Protein AF-A0A1A8ZAM2-F1 (afdb_monomer)

Organism: NCBI:txid299146

Mean predicted aligned error: 8.36 Å

Nearest PDB structures (foldseek):
  6c04-assembly1_D  TM=6.363E-01  e=2.720E+00  Mycobacterium tuberculosis
  3u12-assembly1_A  TM=4.283E-01  e=3.652E+00  Homo sapiens
  8e84-assembly3_C  TM=3.853E-01  e=6.983E+00  Homo sapiens
  4qsk-assembly1_A  TM=2.680E-01  e=4.358E+00  Listeria monocytogenes

Radius of gyration: 14.64 Å; Cα contacts (8 Å, |Δi|>4): 166; chains: 1; bounding box: 35×34×35 Å

Secondary structure (DSSP, 8-state):
-PPPP--B--THHHHHHHHH-EEEEETTEEEEEEE-TTT--EEEEEEES-----SS-----SEEEEE----S--TTPPTT--TTSBEEEEE------

pLDDT: mean 79.11, std 17.87, range [31.77, 93.94]

Solvent-accessible surface area (backbone atoms only — not comparable to full-atom values): 5897 Å² total; per-residue (Å²): 124,79,46,59,37,44,83,44,70,54,88,61,41,36,57,55,24,62,75,59,42,43,83,42,86,50,102,68,24,39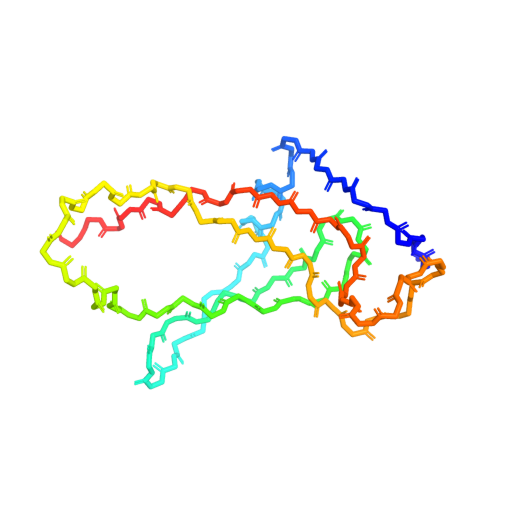,30,40,39,27,40,35,77,84,66,68,40,60,30,75,47,81,42,65,72,62,89,84,67,76,101,58,82,85,73,72,64,53,52,48,80,44,67,38,60,24,89,67,76,34,54,85,54,58,92,92,67,58,31,41,38,39,39,40,56,37,73,64,72,79,77,82,126

Foldseek 3Di:
DAAAADQDEDPCQQVQFVVAWDWDDDPFAIKIWGAGPPGRAIDIDDDGNDPPDDDDDPPVVLWDKDFAQGPDDHHPDDPPDGGRNYIDIHRPDPPDD

Structure (mmCIF, N/CA/C/O backbone):
data_AF-A0A1A8ZAM2-F1
#
_entry.id   AF-A0A1A8ZAM2-F1
#
loop_
_atom_site.group_PDB
_atom_site.id
_atom_site.type_symbol
_atom_site.label_atom_id
_atom_site.label_alt_id
_atom_site.label_comp_id
_atom_site.label_asym_id
_atom_site.label_entity_id
_atom_site.label_seq_id
_atom_site.pdbx_PDB_ins_code
_atom_site.Cartn_x
_atom_site.Cartn_y
_atom_site.Cartn_z
_atom_site.occupancy
_atom_site.B_iso_or_equiv
_atom_site.auth_seq_id
_atom_site.auth_comp_id
_atom_site.auth_asym_id
_atom_site.auth_atom_id
_atom_site.pdbx_PDB_model_num
ATOM 1 N N . MET A 1 1 ? 0.326 -12.511 -13.045 1.00 53.97 1 MET A N 1
ATOM 2 C CA . MET A 1 1 ? 1.380 -12.057 -13.985 1.00 53.97 1 MET A CA 1
ATOM 3 C C . MET A 1 1 ? 2.054 -10.854 -13.346 1.00 53.97 1 MET A C 1
ATOM 5 O O . MET A 1 1 ? 1.315 -10.034 -12.812 1.00 53.97 1 MET A O 1
ATOM 9 N N . PRO A 1 2 ? 3.392 -10.749 -13.323 1.00 73.94 2 PRO A N 1
ATOM 10 C CA . PRO A 1 2 ? 4.054 -9.597 -12.719 1.00 73.94 2 PRO A CA 1
ATOM 11 C C . PRO A 1 2 ? 3.749 -8.344 -13.547 1.00 73.94 2 PRO A C 1
ATOM 13 O O . PRO A 1 2 ? 3.967 -8.324 -14.757 1.00 73.94 2 PRO A O 1
ATOM 16 N N . VAL A 1 3 ? 3.188 -7.321 -12.907 1.00 88.50 3 VAL A N 1
ATOM 17 C CA . VAL A 1 3 ? 2.979 -6.005 -13.528 1.00 88.50 3 VAL A CA 1
ATOM 18 C C . VAL A 1 3 ? 4.277 -5.195 -13.451 1.00 88.50 3 VAL A C 1
ATOM 20 O O . VAL A 1 3 ? 5.001 -5.337 -12.463 1.00 88.50 3 VAL A O 1
ATOM 23 N N . PRO A 1 4 ? 4.597 -4.344 -14.440 1.00 91.50 4 PRO A N 1
ATOM 24 C CA . PRO A 1 4 ? 5.686 -3.388 -14.290 1.00 91.50 4 PRO A CA 1
ATOM 25 C C . PRO A 1 4 ? 5.322 -2.337 -13.236 1.00 91.50 4 PRO A C 1
ATOM 27 O O . PRO A 1 4 ? 4.135 -2.035 -13.012 1.00 91.50 4 PRO A O 1
ATOM 30 N N . PHE A 1 5 ? 6.354 -1.781 -12.605 1.00 90.81 5 PHE A N 1
ATOM 31 C CA . PHE A 1 5 ? 6.220 -0.618 -11.746 1.00 90.81 5 PHE A CA 1
ATOM 32 C C . PHE A 1 5 ? 5.620 0.531 -12.559 1.00 90.81 5 PHE A C 1
ATOM 34 O O . PHE A 1 5 ? 6.11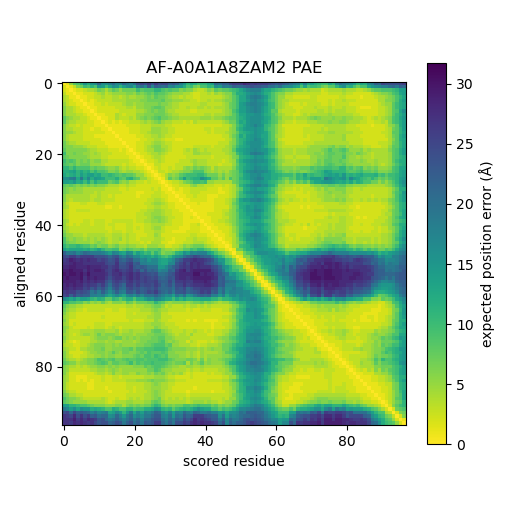1 0.873 -13.634 1.00 90.81 5 PHE A O 1
ATOM 41 N N . ALA A 1 6 ? 4.532 1.106 -12.061 1.00 92.62 6 ALA A N 1
ATOM 42 C CA . ALA A 1 6 ? 4.011 2.354 -12.589 1.00 92.62 6 ALA A CA 1
ATOM 43 C C . ALA A 1 6 ? 3.260 3.091 -11.489 1.00 92.62 6 ALA A C 1
ATOM 45 O O . ALA A 1 6 ? 2.344 2.530 -10.883 1.00 92.62 6 ALA A O 1
ATOM 46 N N . GLU A 1 7 ? 3.612 4.357 -11.294 1.00 92.31 7 GLU A N 1
ATOM 47 C CA . GLU A 1 7 ? 2.862 5.270 -10.442 1.00 92.31 7 GLU A CA 1
ATOM 48 C C . GLU A 1 7 ? 1.472 5.487 -11.043 1.00 92.31 7 GLU A C 1
ATOM 50 O O . GLU A 1 7 ? 1.306 6.120 -12.087 1.00 92.31 7 GLU A O 1
ATOM 55 N N . THR A 1 8 ? 0.457 4.881 -10.428 1.00 93.94 8 THR A N 1
ATOM 56 C CA . THR A 1 8 ? -0.906 4.916 -10.956 1.00 93.94 8 THR A CA 1
ATOM 57 C C . THR A 1 8 ? -1.951 4.839 -9.854 1.00 93.94 8 THR A C 1
ATOM 59 O O . THR A 1 8 ? -1.728 4.260 -8.790 1.00 93.94 8 THR A O 1
ATOM 62 N N . THR A 1 9 ? -3.133 5.360 -10.149 1.00 93.31 9 THR A N 1
ATOM 63 C CA . THR A 1 9 ? -4.306 5.272 -9.289 1.00 93.31 9 THR A CA 1
ATOM 64 C C . THR A 1 9 ? -5.549 5.037 -10.140 1.00 93.31 9 THR A C 1
ATOM 66 O O . THR A 1 9 ? -5.560 5.363 -11.327 1.00 93.31 9 THR A O 1
ATOM 69 N N . ASP A 1 10 ? -6.568 4.439 -9.538 1.00 92.50 10 ASP A N 1
ATOM 70 C CA . ASP A 1 10 ? -7.875 4.188 -10.138 1.00 92.50 10 ASP A CA 1
ATOM 71 C C . ASP A 1 10 ? -8.931 4.345 -9.043 1.00 92.50 10 ASP A C 1
ATOM 73 O O . ASP A 1 10 ? -8.721 3.894 -7.910 1.00 92.50 10 ASP A O 1
ATOM 77 N N . ASP A 1 11 ? -10.070 4.953 -9.373 1.00 88.12 11 ASP A N 1
ATOM 78 C CA . ASP A 1 11 ? -11.157 5.192 -8.417 1.00 88.12 11 ASP A CA 1
ATOM 79 C C . ASP A 1 11 ? -11.676 3.887 -7.780 1.00 88.12 11 ASP A C 1
ATOM 81 O O . ASP A 1 11 ? -12.091 3.874 -6.622 1.00 88.12 11 ASP A O 1
ATOM 85 N N . SER A 1 12 ? -11.565 2.755 -8.484 1.00 89.94 12 SER A N 1
ATOM 86 C CA . SER A 1 12 ? -12.010 1.446 -7.992 1.00 89.94 12 SER A CA 1
ATOM 87 C C . SER A 1 12 ? -11.028 0.795 -7.016 1.00 89.94 12 SER A C 1
ATOM 89 O O . SER A 1 12 ? -11.372 -0.212 -6.393 1.00 89.94 12 SER A O 1
ATOM 91 N N . TYR A 1 13 ? -9.784 1.280 -6.905 1.00 90.81 13 TYR A N 1
ATOM 92 C CA . TYR A 1 13 ? -8.772 0.636 -6.059 1.00 90.81 13 TYR A CA 1
ATOM 93 C C . TYR A 1 13 ? -9.157 0.661 -4.584 1.00 90.81 13 TYR A C 1
ATOM 95 O O . TYR A 1 13 ? -8.987 -0.350 -3.901 1.00 90.81 13 TYR A O 1
ATOM 103 N N . ALA A 1 14 ? -9.731 1.770 -4.116 1.00 88.31 14 ALA A N 1
ATOM 104 C CA . ALA A 1 14 ? -10.170 1.902 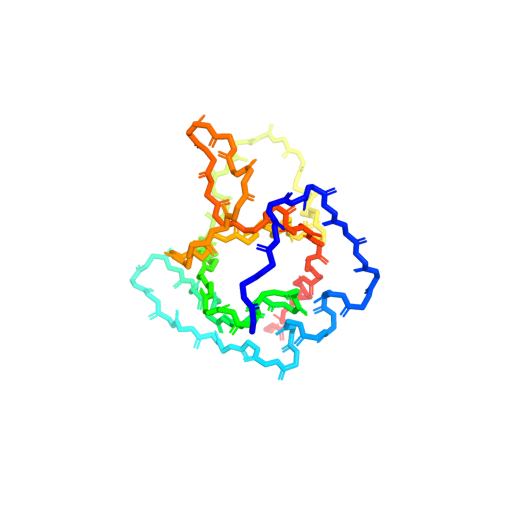-2.735 1.00 88.31 14 ALA A CA 1
ATOM 105 C C . ALA A 1 14 ? -11.263 0.878 -2.386 1.00 88.31 14 ALA A C 1
ATOM 107 O O . ALA A 1 14 ? -11.125 0.159 -1.399 1.00 88.31 14 ALA A O 1
ATOM 108 N N . GLU A 1 15 ? -12.302 0.752 -3.218 1.00 88.19 15 GLU A N 1
ATOM 109 C CA . GLU A 1 15 ? -13.385 -0.220 -3.004 1.00 88.19 15 GLU A CA 1
ATOM 110 C C . GLU A 1 15 ? -12.897 -1.668 -3.100 1.00 88.19 15 GLU A C 1
ATOM 112 O O . GLU A 1 15 ? -13.219 -2.487 -2.240 1.00 88.19 15 GLU A O 1
ATOM 117 N N . LYS A 1 16 ? -12.076 -1.994 -4.108 1.00 90.38 16 LYS A N 1
ATOM 118 C CA . LYS A 1 16 ? -11.534 -3.351 -4.287 1.00 90.38 16 LYS A CA 1
ATOM 119 C C . LYS A 1 16 ? -10.649 -3.778 -3.121 1.00 90.38 16 LYS A C 1
ATOM 121 O O . LYS A 1 16 ? -10.734 -4.929 -2.686 1.00 90.38 16 LYS A O 1
ATOM 126 N N . PHE A 1 17 ? -9.817 -2.862 -2.624 1.00 89.88 17 PHE A N 1
ATOM 127 C CA . PHE A 1 17 ? -9.000 -3.109 -1.445 1.00 89.88 17 PHE A CA 1
ATOM 128 C C . PHE A 1 17 ? -9.882 -3.278 -0.208 1.00 89.88 17 PHE A C 1
ATOM 130 O O . PHE A 1 17 ? -9.772 -4.292 0.473 1.00 89.88 17 PHE A O 1
ATOM 137 N N . ALA A 1 18 ? -10.796 -2.337 0.049 1.00 87.94 18 ALA A N 1
ATOM 138 C CA . ALA A 1 18 ? -11.678 -2.372 1.213 1.00 87.94 18 ALA A CA 1
ATOM 139 C C . ALA A 1 18 ? -12.526 -3.656 1.272 1.00 87.94 18 ALA A C 1
ATOM 141 O O . ALA A 1 18 ? -12.683 -4.233 2.344 1.00 87.94 18 ALA A O 1
ATOM 142 N N . ALA A 1 19 ? -13.002 -4.150 0.125 1.00 87.62 19 ALA A N 1
ATOM 143 C CA . ALA A 1 19 ? -13.791 -5.379 0.034 1.00 87.62 19 ALA A CA 1
ATOM 144 C C . ALA A 1 19 ? -13.021 -6.654 0.430 1.00 87.62 19 ALA A C 1
ATOM 146 O O . ALA A 1 19 ? -13.640 -7.630 0.847 1.00 87.62 19 ALA A O 1
ATOM 147 N N . ASN A 1 20 ? -11.690 -6.662 0.291 1.00 85.69 20 ASN A N 1
ATOM 148 C CA . ASN A 1 20 ? -10.843 -7.829 0.568 1.00 85.69 20 ASN A CA 1
ATOM 149 C C . ASN A 1 20 ? -9.909 -7.630 1.769 1.00 85.69 20 ASN A C 1
ATOM 151 O O . ASN A 1 20 ? -9.196 -8.561 2.153 1.00 85.69 20 ASN A O 1
ATOM 155 N N . CYS A 1 21 ? -9.887 -6.432 2.351 1.00 86.69 21 CYS A N 1
ATOM 156 C CA . CYS A 1 21 ? -9.032 -6.134 3.484 1.00 86.69 21 CYS A CA 1
ATOM 157 C C . CYS A 1 21 ? -9.582 -6.749 4.773 1.00 86.69 21 CYS A C 1
ATOM 159 O O . CYS A 1 21 ? -10.786 -6.919 4.969 1.00 86.69 21 CYS A O 1
ATOM 161 N N . LYS A 1 22 ? -8.662 -7.090 5.666 1.00 88.69 22 LYS A N 1
ATOM 162 C CA . LYS A 1 22 ? -8.926 -7.580 7.011 1.00 88.69 22 LYS A CA 1
ATOM 163 C C . LYS A 1 22 ? -8.196 -6.682 7.990 1.00 88.69 22 LYS A C 1
ATOM 165 O O . LYS A 1 22 ? -7.059 -6.283 7.748 1.00 88.69 22 LYS A O 1
ATOM 170 N N . THR A 1 23 ? -8.838 -6.397 9.108 1.00 85.81 23 THR A N 1
ATOM 171 C CA . THR A 1 23 ? -8.199 -5.750 10.247 1.00 85.81 23 THR A CA 1
ATOM 172 C C . THR A 1 23 ? -7.472 -6.802 11.078 1.00 85.81 23 THR A C 1
ATOM 174 O O . THR A 1 23 ? -7.967 -7.909 11.302 1.00 85.81 23 THR A O 1
ATOM 177 N N . ARG A 1 24 ? -6.266 -6.466 11.528 1.00 84.88 24 ARG A N 1
ATOM 178 C CA . ARG A 1 24 ? -5.508 -7.239 12.503 1.00 84.88 24 ARG A CA 1
ATOM 179 C C . ARG A 1 24 ? -5.088 -6.325 13.638 1.00 84.88 24 ARG A C 1
ATOM 181 O O . ARG A 1 24 ? -4.252 -5.444 13.456 1.00 84.88 24 ARG A O 1
ATOM 188 N N . ASP A 1 25 ? -5.640 -6.557 14.819 1.00 80.31 25 ASP A N 1
ATOM 189 C CA . ASP A 1 25 ? -5.246 -5.823 16.014 1.00 80.31 25 ASP A CA 1
ATOM 190 C C . ASP A 1 25 ? -3.788 -6.113 16.374 1.00 80.31 25 ASP A C 1
ATOM 192 O O . ASP A 1 25 ? -3.332 -7.258 16.456 1.00 80.31 25 ASP A O 1
ATOM 196 N N . THR A 1 26 ? -3.043 -5.046 16.619 1.00 78.19 26 THR A N 1
ATOM 197 C CA . THR A 1 26 ? -1.668 -5.088 17.102 1.00 78.19 26 THR A CA 1
ATOM 198 C C . THR A 1 26 ? -1.597 -4.382 18.452 1.00 78.19 26 THR A C 1
ATOM 200 O O . THR A 1 26 ? -2.462 -3.589 18.816 1.00 78.19 26 THR A O 1
ATOM 203 N N . ARG A 1 27 ? -0.517 -4.587 19.215 1.00 74.25 27 ARG A N 1
ATOM 204 C CA . ARG A 1 27 ? -0.336 -3.883 20.502 1.00 74.25 27 ARG A CA 1
ATOM 205 C C . ARG A 1 27 ? -0.262 -2.349 20.379 1.00 74.25 27 ARG A C 1
ATOM 207 O O . ARG A 1 27 ? -0.229 -1.678 21.405 1.00 74.25 27 ARG A O 1
ATOM 214 N N . ARG A 1 28 ? -0.133 -1.801 19.165 1.00 68.81 28 ARG A N 1
ATOM 215 C CA . ARG A 1 28 ? 0.097 -0.370 18.891 1.00 68.81 28 ARG A CA 1
ATOM 216 C C . ARG A 1 28 ? -0.956 0.262 17.965 1.00 68.81 28 ARG A C 1
ATOM 218 O O . ARG A 1 28 ? -0.776 1.408 17.557 1.00 68.81 28 ARG A O 1
ATOM 225 N N . GLY A 1 29 ? -2.027 -0.460 17.642 1.00 77.88 29 GLY A N 1
ATOM 226 C CA . GLY A 1 29 ? -3.064 -0.021 16.708 1.00 77.88 29 GLY A CA 1
ATOM 227 C C . GLY A 1 29 ? -3.587 -1.163 15.861 1.00 77.88 29 GLY A C 1
ATOM 228 O O . GLY A 1 29 ? -3.447 -2.327 16.232 1.00 77.88 29 GLY A O 1
ATOM 229 N N . VAL A 1 30 ? -4.145 -0.837 14.707 1.00 83.56 30 VAL A N 1
ATOM 230 C CA . VAL A 1 30 ? -4.764 -1.801 13.797 1.00 83.56 30 VAL A CA 1
ATOM 231 C C . VAL A 1 30 ? -3.919 -1.888 12.537 1.00 83.56 30 VAL A C 1
ATOM 233 O O . VAL A 1 30 ? -3.531 -0.879 11.969 1.00 83.56 30 VAL A O 1
ATOM 236 N N . GLU A 1 31 ? -3.611 -3.087 12.073 1.00 86.94 31 GLU A N 1
ATOM 237 C CA . GLU A 1 31 ? -2.991 -3.298 10.770 1.00 86.94 31 GLU A CA 1
ATOM 238 C C . GLU A 1 31 ? -4.067 -3.731 9.776 1.00 86.94 31 GLU A C 1
ATOM 240 O O . GLU A 1 31 ? -4.768 -4.717 10.004 1.00 86.94 31 GLU A O 1
ATOM 245 N N . LEU A 1 32 ? -4.221 -2.993 8.679 1.00 87.50 32 LEU A N 1
AT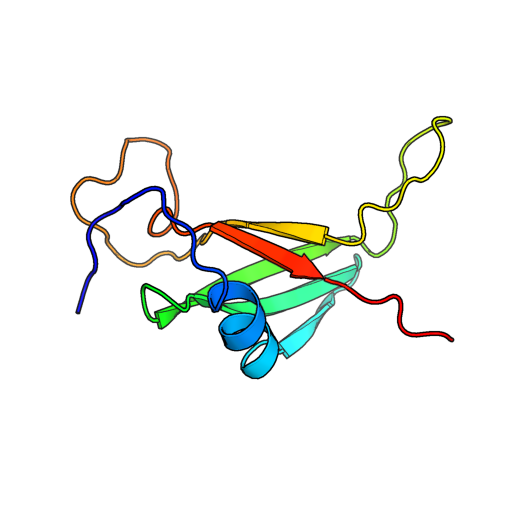OM 246 C CA . LEU A 1 32 ? -5.053 -3.418 7.561 1.00 87.50 32 LEU A CA 1
ATOM 247 C C . LEU A 1 32 ? -4.220 -4.291 6.633 1.00 87.50 32 LEU A C 1
ATOM 249 O O . LEU A 1 32 ? -3.254 -3.824 6.035 1.00 87.50 32 LEU A O 1
ATOM 253 N N . ILE A 1 33 ? -4.615 -5.548 6.495 1.00 91.25 33 ILE A N 1
ATOM 254 C CA . ILE A 1 33 ? -3.982 -6.510 5.596 1.00 91.25 33 ILE A CA 1
ATOM 255 C C . ILE A 1 33 ? -4.947 -6.754 4.445 1.00 91.25 33 ILE A C 1
ATOM 257 O O . ILE A 1 33 ? -6.086 -7.158 4.665 1.00 91.25 33 ILE A O 1
ATOM 261 N N . GLY A 1 34 ? -4.512 -6.513 3.216 1.00 91.25 34 GLY A N 1
ATOM 262 C CA . GLY A 1 34 ? -5.334 -6.739 2.031 1.00 91.25 34 GLY A CA 1
ATOM 263 C C . GLY A 1 34 ? -4.483 -7.033 0.808 1.00 91.25 34 GLY A C 1
ATOM 264 O O . GLY A 1 34 ? -3.264 -7.138 0.901 1.00 91.25 34 GLY A O 1
ATOM 265 N N . THR A 1 35 ? -5.119 -7.162 -0.350 1.00 93.44 35 THR A N 1
ATOM 266 C CA . THR A 1 35 ? -4.425 -7.389 -1.620 1.00 93.44 35 THR A CA 1
ATOM 267 C C . THR A 1 35 ? -4.416 -6.126 -2.465 1.00 93.44 35 THR A C 1
ATOM 269 O O . THR A 1 35 ? -5.408 -5.404 -2.563 1.00 93.44 35 THR A O 1
ATOM 272 N N . CYS A 1 36 ? -3.282 -5.839 -3.099 1.00 92.31 36 CYS A N 1
ATOM 273 C CA . CYS A 1 36 ? -3.190 -4.736 -4.037 1.00 92.31 36 CYS A CA 1
ATOM 274 C C . CYS A 1 36 ? -4.088 -5.020 -5.257 1.00 92.31 36 CYS A C 1
ATOM 276 O O . CYS A 1 36 ? -3.857 -6.005 -5.957 1.00 92.31 36 CYS A O 1
ATOM 278 N N . PRO A 1 37 ? -5.039 -4.137 -5.602 1.00 92.12 37 PRO A N 1
ATOM 279 C CA . PRO A 1 37 ? -5.968 -4.365 -6.713 1.00 92.12 37 PRO A CA 1
ATOM 280 C C . PRO A 1 37 ? -5.303 -4.363 -8.101 1.00 92.12 37 PRO A C 1
ATOM 282 O O . PRO A 1 37 ? -5.951 -4.716 -9.086 1.00 92.12 37 PRO A O 1
ATOM 285 N N . ARG A 1 38 ? -4.029 -3.951 -8.195 1.00 92.38 38 ARG A N 1
ATOM 286 C CA . ARG A 1 38 ? -3.242 -3.934 -9.438 1.00 92.38 38 ARG A CA 1
ATOM 287 C C . ARG A 1 38 ? -2.378 -5.183 -9.603 1.00 92.38 38 ARG A C 1
ATOM 289 O O . ARG A 1 38 ? -2.389 -5.783 -10.672 1.00 92.38 38 ARG A O 1
ATOM 296 N N . CYS A 1 39 ? -1.581 -5.529 -8.591 1.00 92.75 39 CYS A N 1
ATOM 297 C CA . CYS A 1 39 ? -0.621 -6.636 -8.678 1.00 92.75 39 CYS A CA 1
ATOM 298 C C . CYS A 1 39 ? -1.069 -7.919 -7.971 1.00 92.75 39 CYS A C 1
ATOM 300 O O . CYS A 1 39 ? -0.366 -8.919 -8.080 1.00 92.75 39 CYS A O 1
ATOM 302 N N . ASP A 1 40 ? -2.207 -7.891 -7.274 1.00 91.88 40 ASP A N 1
ATOM 303 C CA . ASP A 1 40 ? -2.802 -9.008 -6.527 1.00 91.88 40 ASP A CA 1
ATOM 304 C C . ASP A 1 40 ? -1.950 -9.534 -5.353 1.00 91.88 40 ASP A C 1
ATOM 306 O O . ASP A 1 40 ? -2.293 -10.518 -4.706 1.00 91.88 40 ASP A O 1
ATOM 310 N N . HIS A 1 41 ? -0.846 -8.861 -5.022 1.00 91.44 41 HIS A N 1
ATOM 311 C CA . HIS A 1 41 ? -0.017 -9.227 -3.877 1.00 91.44 41 HIS A CA 1
ATOM 312 C C . HIS A 1 41 ? -0.566 -8.674 -2.563 1.00 91.44 41 HIS A C 1
ATOM 314 O O . HIS A 1 41 ? -1.159 -7.593 -2.527 1.00 91.44 41 HIS A O 1
ATOM 320 N N . GLU A 1 42 ? -0.300 -9.397 -1.476 1.00 92.25 42 GLU A N 1
ATOM 321 C CA . GLU A 1 42 ? -0.590 -8.936 -0.121 1.00 92.25 42 GLU A CA 1
ATOM 322 C C . GLU A 1 42 ? 0.205 -7.665 0.207 1.00 92.25 42 GLU A C 1
ATOM 324 O O . GLU A 1 42 ? 1.388 -7.537 -0.127 1.00 92.25 42 GLU A O 1
ATOM 329 N N . ILE A 1 43 ? -0.477 -6.727 0.855 1.00 92.12 43 ILE A N 1
ATOM 330 C CA . ILE A 1 43 ? 0.069 -5.487 1.390 1.00 92.12 43 ILE A CA 1
ATOM 331 C C . ILE A 1 43 ? -0.461 -5.270 2.806 1.00 92.12 43 ILE A C 1
ATOM 333 O O . ILE A 1 43 ? -1.580 -5.673 3.140 1.00 92.12 43 ILE A O 1
ATOM 337 N N . GLY A 1 44 ? 0.348 -4.610 3.629 1.00 89.88 44 GLY A N 1
ATOM 338 C CA . GLY A 1 44 ? 0.013 -4.284 5.011 1.00 89.88 44 GLY A CA 1
ATOM 339 C C . GLY A 1 44 ? 0.080 -2.782 5.244 1.00 89.88 44 GLY A C 1
ATOM 340 O O . GLY A 1 44 ? 1.107 -2.161 4.982 1.00 89.88 44 GLY A O 1
ATOM 341 N N . LEU A 1 45 ? -1.000 -2.196 5.751 1.00 86.44 45 LEU A N 1
ATOM 342 C CA . LEU A 1 45 ? -1.060 -0.794 6.143 1.00 86.44 45 LEU A CA 1
ATOM 343 C C . LEU A 1 45 ? -1.209 -0.696 7.668 1.00 86.44 45 LEU A C 1
ATOM 345 O O . LEU A 1 45 ? -2.294 -0.956 8.194 1.00 86.44 45 LEU A O 1
ATOM 349 N N . PRO A 1 46 ? -0.153 -0.305 8.398 1.00 83.94 46 PRO A N 1
ATOM 350 C CA . PRO A 1 46 ? -0.262 -0.058 9.827 1.00 83.94 46 PRO A CA 1
ATOM 351 C C . PRO A 1 46 ? -1.022 1.252 10.085 1.00 83.94 46 PRO A C 1
ATOM 353 O O . PRO A 1 46 ? -0.554 2.335 9.734 1.00 83.94 46 PRO A O 1
ATOM 356 N N . LEU A 1 47 ? -2.176 1.159 10.743 1.00 78.62 47 LEU A N 1
ATOM 357 C CA . LEU A 1 47 ? -2.931 2.290 11.275 1.00 78.62 47 LEU A CA 1
ATOM 358 C C . LEU A 1 47 ? -2.602 2.459 12.768 1.00 78.62 47 LEU A C 1
ATOM 360 O O . LEU A 1 47 ? -2.970 1.612 13.590 1.00 78.62 47 LEU A O 1
ATOM 364 N N . PRO A 1 48 ? -1.896 3.529 13.166 1.00 67.56 48 PRO A N 1
ATOM 365 C CA . PRO A 1 48 ? -1.655 3.787 14.579 1.00 67.56 48 PRO A CA 1
ATOM 366 C C . PRO A 1 48 ? -2.978 4.089 15.305 1.00 67.56 48 PRO A C 1
ATOM 368 O O . PRO A 1 48 ? -3.772 4.891 14.823 1.00 67.56 48 PRO A O 1
ATOM 371 N N . ASP A 1 49 ? -3.175 3.501 16.496 1.00 55.44 49 ASP A N 1
ATOM 372 C CA . ASP A 1 49 ? -4.380 3.667 17.347 1.00 55.44 49 ASP A CA 1
ATOM 373 C C . ASP A 1 49 ? -4.689 5.138 17.671 1.00 55.44 49 ASP A C 1
ATOM 375 O O . ASP A 1 49 ? -5.815 5.517 17.979 1.00 55.44 49 ASP A O 1
ATOM 379 N N . ARG A 1 50 ? -3.655 5.987 17.655 1.00 46.75 50 ARG A N 1
ATOM 380 C CA . ARG A 1 50 ? -3.732 7.391 18.049 1.00 46.75 50 ARG A CA 1
ATOM 381 C C . ARG A 1 50 ? -2.763 8.212 17.224 1.00 46.75 50 ARG A C 1
ATOM 383 O O . ARG A 1 50 ? -1.545 8.067 17.350 1.00 46.75 50 ARG A O 1
ATOM 390 N N . VAL A 1 51 ? -3.300 9.136 16.437 1.00 47.97 51 VAL A N 1
ATOM 391 C CA . VAL A 1 51 ? -2.522 10.253 15.901 1.00 47.97 51 VAL A CA 1
ATOM 392 C C . VAL A 1 51 ? -2.200 11.184 17.074 1.00 47.97 51 VAL A C 1
ATOM 394 O O . VAL A 1 51 ? -2.952 12.098 17.392 1.00 47.97 51 VAL A O 1
ATOM 397 N N . PHE A 1 52 ? -1.093 10.941 17.774 1.00 44.03 52 PHE A N 1
ATOM 398 C CA . PHE A 1 52 ? -0.533 11.938 18.683 1.00 44.03 52 PHE A CA 1
ATOM 399 C C . PHE A 1 52 ? 0.298 12.935 17.875 1.00 44.03 52 PHE A C 1
ATOM 401 O O . PHE A 1 52 ? 1.507 12.761 17.769 1.00 44.03 52 PHE A O 1
ATOM 408 N N . LEU A 1 53 ? -0.320 13.990 17.332 1.00 43.94 53 LEU A N 1
ATOM 409 C CA . LEU A 1 53 ? 0.411 15.183 16.892 1.00 43.94 53 LEU A CA 1
ATOM 410 C C . LEU A 1 53 ? -0.348 16.475 17.243 1.00 43.94 53 LEU A C 1
ATOM 412 O O . LEU A 1 53 ? -1.289 16.881 16.577 1.00 43.94 53 LEU A O 1
ATOM 416 N N . ASN A 1 54 ? 0.110 17.081 18.342 1.00 37.41 54 ASN A N 1
ATOM 417 C CA . ASN A 1 54 ? 0.454 18.497 18.495 1.00 37.41 54 ASN A CA 1
ATOM 418 C C . ASN A 1 54 ? -0.494 19.552 17.883 1.00 37.41 54 ASN A C 1
ATOM 420 O O . ASN A 1 54 ? -0.423 19.822 16.692 1.00 37.41 54 ASN A O 1
ATOM 424 N N . SER A 1 55 ? -1.274 20.221 18.745 1.00 37.62 55 SER A N 1
ATOM 425 C CA . SER A 1 55 ? -1.749 21.617 18.642 1.00 37.62 55 SER A CA 1
ATOM 426 C C . SER A 1 55 ? -1.854 22.221 17.232 1.00 37.62 55 SER A C 1
ATOM 428 O O . SER A 1 55 ? -1.266 23.256 16.934 1.00 37.62 55 SER A O 1
ATOM 430 N N . GLY A 1 56 ? -2.623 21.581 16.366 1.00 40.91 56 GLY A N 1
ATOM 431 C CA . GLY A 1 56 ? -3.002 22.066 15.050 1.00 40.91 56 GLY A CA 1
ATOM 432 C C . GLY A 1 56 ? -4.248 21.288 14.682 1.00 40.91 56 GLY A C 1
ATOM 433 O O . GLY A 1 56 ? -4.218 20.065 14.692 1.00 40.91 56 GLY A O 1
ATOM 434 N N . THR A 1 57 ? -5.359 21.995 14.511 1.00 39.41 57 THR A N 1
ATOM 435 C CA . THR A 1 57 ? -6.719 21.489 14.292 1.00 39.41 57 THR A CA 1
ATOM 436 C C . THR A 1 57 ? -6.761 20.075 13.692 1.00 39.41 57 THR A C 1
ATOM 438 O O . THR A 1 57 ? -6.240 19.900 12.588 1.00 39.41 57 THR A O 1
ATOM 441 N N . PRO A 1 58 ? -7.391 19.076 14.348 1.00 45.56 58 PRO A N 1
ATOM 442 C CA . PRO A 1 58 ? -7.593 17.760 13.759 1.00 45.56 58 PRO A CA 1
ATOM 443 C C . PRO A 1 58 ? -8.608 17.892 12.623 1.00 45.56 58 PRO A C 1
ATOM 445 O O . PRO A 1 58 ? -9.790 17.602 12.771 1.00 45.56 58 PRO A O 1
ATOM 448 N N . SER A 1 59 ? -8.154 18.341 11.459 1.00 44.62 59 SER A N 1
ATOM 449 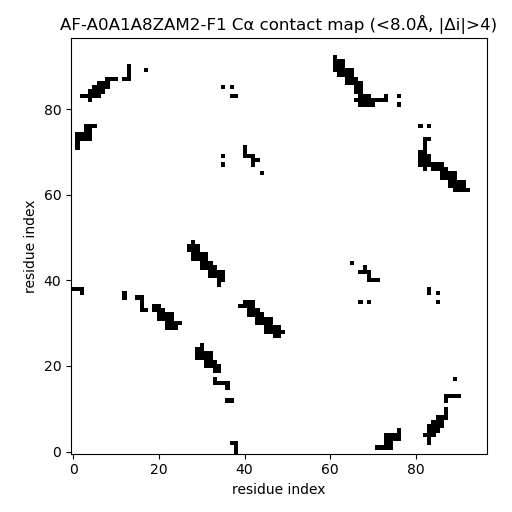C CA . SER A 1 59 ? -8.793 17.931 10.224 1.00 44.62 59 SER A CA 1
ATOM 450 C C . SER A 1 59 ? -8.294 16.512 10.007 1.00 44.62 59 SER A C 1
ATOM 452 O O . SER A 1 59 ? -7.283 16.295 9.342 1.00 44.62 59 SER A O 1
ATOM 454 N N . ALA A 1 60 ? -8.925 15.557 10.695 1.00 53.44 60 ALA A N 1
ATOM 455 C CA . ALA A 1 60 ? -8.787 14.151 10.376 1.00 53.44 60 ALA A CA 1
ATOM 456 C C . ALA A 1 60 ? -9.167 14.036 8.901 1.00 53.44 60 ALA A C 1
ATOM 458 O O . ALA A 1 60 ? -10.347 14.080 8.546 1.00 53.44 60 ALA A O 1
ATOM 459 N N . SER A 1 61 ? -8.170 14.029 8.019 1.00 53.62 61 SER A N 1
ATOM 460 C CA . SER A 1 61 ? -8.395 13.711 6.623 1.00 53.62 61 SER A CA 1
ATOM 461 C C . SER A 1 61 ? -9.123 12.377 6.642 1.00 53.62 61 SER A C 1
ATOM 463 O O . SER A 1 61 ? -8.543 11.375 7.046 1.00 53.62 61 SER A O 1
ATOM 465 N N . LYS A 1 62 ? -10.404 12.370 6.245 1.00 64.38 62 LYS A N 1
ATOM 466 C CA . LYS A 1 62 ? -11.220 11.143 6.160 1.00 64.38 62 LYS A CA 1
ATOM 467 C C . LYS A 1 62 ? -10.543 10.064 5.311 1.00 64.38 62 LYS A C 1
ATOM 469 O O . LYS A 1 62 ? -10.921 8.904 5.361 1.00 64.38 62 LYS A O 1
ATOM 474 N N . TYR A 1 63 ? -9.564 10.482 4.518 1.00 74.12 63 TYR A N 1
ATOM 475 C CA . TYR A 1 63 ? -8.807 9.686 3.588 1.00 74.12 63 TYR A CA 1
ATOM 476 C C . TYR A 1 63 ? -7.404 9.387 4.120 1.00 74.12 63 TYR A C 1
ATOM 478 O O . TYR A 1 63 ? -6.609 10.301 4.346 1.00 74.12 63 TYR A O 1
ATOM 486 N N . THR A 1 64 ? -7.095 8.103 4.269 1.00 82.56 64 THR A N 1
ATOM 487 C CA . THR A 1 64 ? -5.750 7.589 4.523 1.00 82.56 64 THR A CA 1
ATOM 488 C C . THR A 1 64 ? -5.119 7.176 3.194 1.00 82.56 64 THR A C 1
ATOM 490 O O . THR A 1 64 ? -5.662 6.291 2.526 1.00 82.56 64 THR A O 1
ATOM 493 N N . PRO A 1 65 ? -3.999 7.794 2.778 1.00 86.69 65 PRO A N 1
ATOM 494 C CA . PRO A 1 65 ? -3.301 7.376 1.573 1.00 86.69 65 PRO A CA 1
ATOM 495 C C . PRO A 1 65 ? -2.692 5.989 1.776 1.00 86.69 65 PRO A C 1
ATOM 497 O O . PRO A 1 65 ? -2.106 5.693 2.818 1.00 86.69 65 PRO A O 1
ATOM 500 N N . VAL A 1 66 ? -2.819 5.150 0.759 1.00 89.19 66 VAL A N 1
ATOM 501 C CA . VAL A 1 66 ? -2.258 3.805 0.707 1.00 89.19 66 VAL A CA 1
ATOM 502 C C . VAL A 1 66 ? -1.394 3.707 -0.528 1.00 89.19 66 VAL A C 1
ATOM 504 O O . VAL A 1 66 ? -1.836 4.023 -1.631 1.00 89.19 66 VAL A O 1
ATOM 507 N N . LEU A 1 67 ? -0.164 3.256 -0.326 1.00 91.38 67 LEU A N 1
ATOM 508 C CA . LEU A 1 67 ? 0.750 2.892 -1.392 1.00 91.38 67 LEU A CA 1
ATOM 509 C C . LEU A 1 67 ? 0.943 1.381 -1.329 1.00 91.38 67 LEU A C 1
ATOM 511 O O . LEU A 1 67 ? 1.075 0.806 -0.247 1.00 91.38 67 LEU A O 1
ATOM 515 N N . CYS A 1 68 ? 0.939 0.730 -2.487 1.00 92.56 68 CYS A N 1
ATOM 516 C CA . CYS A 1 68 ? 1.281 -0.678 -2.567 1.00 92.56 68 CYS A CA 1
ATOM 517 C C . CYS A 1 68 ? 2.714 -0.873 -2.057 1.00 92.56 68 CYS A C 1
ATOM 519 O O . CYS A 1 68 ? 3.638 -0.306 -2.626 1.00 92.56 68 CYS A O 1
ATOM 521 N N . ASN A 1 69 ? 2.891 -1.697 -1.024 1.00 92.69 69 ASN A N 1
ATOM 522 C CA . ASN A 1 69 ? 4.187 -2.025 -0.425 1.00 92.69 69 ASN A CA 1
ATOM 523 C C . ASN A 1 69 ? 4.513 -3.523 -0.535 1.00 92.69 69 ASN A C 1
ATOM 525 O O . ASN A 1 69 ? 5.187 -4.090 0.31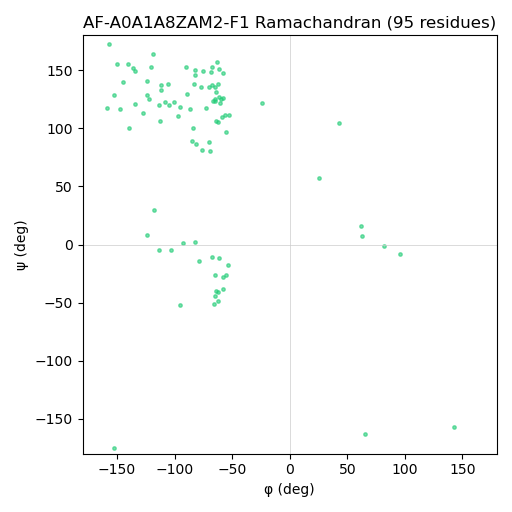9 1.00 92.69 69 ASN A O 1
ATOM 529 N N . CYS A 1 70 ? 4.008 -4.195 -1.574 1.00 92.12 70 CYS A N 1
ATOM 530 C CA . CYS A 1 70 ? 4.216 -5.631 -1.721 1.00 92.12 70 CYS A CA 1
ATOM 531 C C . CYS A 1 70 ? 5.684 -5.988 -2.015 1.00 92.12 70 CYS A C 1
ATOM 533 O O . CYS A 1 70 ? 6.378 -5.293 -2.763 1.00 92.12 70 CYS A O 1
ATOM 535 N N . ASN A 1 71 ? 6.110 -7.162 -1.547 1.00 89.06 71 ASN A N 1
ATOM 536 C CA . ASN A 1 71 ? 7.440 -7.728 -1.811 1.00 89.06 71 ASN A CA 1
ATOM 537 C C . ASN A 1 71 ? 7.574 -8.463 -3.160 1.00 89.06 71 ASN A C 1
ATOM 539 O O . ASN A 1 71 ? 8.630 -9.031 -3.432 1.00 89.06 71 ASN A O 1
ATOM 543 N N . GLY A 1 72 ? 6.528 -8.491 -3.994 1.00 86.62 72 GLY A N 1
ATOM 544 C CA . GLY A 1 72 ? 6.596 -9.108 -5.325 1.00 86.62 72 GLY A CA 1
ATOM 545 C C . GLY A 1 72 ? 7.604 -8.403 -6.236 1.00 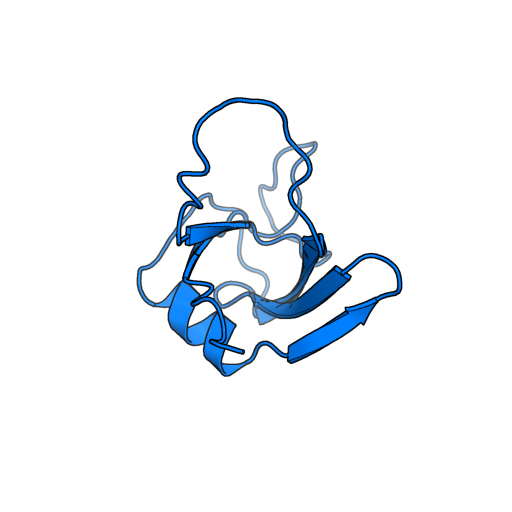86.62 72 GLY A C 1
ATOM 546 O O . GLY A 1 72 ? 7.903 -7.237 -6.008 1.00 86.62 72 GLY A O 1
ATOM 547 N N . ASP A 1 73 ? 8.122 -9.081 -7.262 1.00 88.06 73 ASP A N 1
ATOM 548 C CA . ASP A 1 73 ? 9.020 -8.475 -8.258 1.00 88.06 73 ASP A CA 1
ATOM 549 C C . ASP A 1 73 ? 8.231 -7.624 -9.271 1.00 88.06 73 ASP A C 1
ATOM 551 O O . ASP A 1 73 ? 7.169 -8.039 -9.750 1.00 88.06 73 ASP A O 1
ATOM 555 N N . HIS A 1 74 ? 8.739 -6.426 -9.581 1.00 88.38 74 HIS A N 1
ATOM 556 C CA . HIS A 1 74 ? 8.142 -5.517 -10.563 1.00 88.38 74 HIS A CA 1
ATOM 557 C C . HIS A 1 74 ? 9.236 -4.959 -11.473 1.00 88.38 74 HIS A C 1
ATOM 559 O O . HIS A 1 74 ? 10.155 -4.296 -10.993 1.00 88.38 74 HIS A O 1
ATOM 565 N N . ALA A 1 75 ? 9.109 -5.209 -12.779 1.00 90.12 75 ALA A N 1
ATOM 566 C CA . ALA A 1 75 ? 10.004 -4.647 -13.787 1.00 90.12 75 ALA A CA 1
ATOM 567 C C . ALA A 1 75 ? 9.995 -3.110 -13.731 1.00 90.12 75 ALA A C 1
ATOM 569 O O . ALA A 1 75 ? 8.973 -2.516 -13.385 1.00 90.12 75 ALA A O 1
ATOM 570 N N . ASP A 1 76 ? 11.131 -2.489 -14.053 1.00 89.88 76 ASP A N 1
ATOM 571 C CA . ASP A 1 76 ? 11.319 -1.029 -14.081 1.00 89.88 76 ASP A CA 1
ATOM 572 C C . ASP A 1 76 ? 11.131 -0.319 -12.728 1.00 89.88 76 ASP A C 1
ATOM 574 O O . ASP A 1 76 ? 11.013 0.906 -12.680 1.00 89.88 76 ASP A O 1
ATOM 578 N N . ARG A 1 77 ? 11.137 -1.059 -11.607 1.00 89.69 77 ARG A N 1
ATOM 579 C CA . ARG A 1 77 ? 11.077 -0.444 -10.278 1.00 89.69 77 ARG A CA 1
ATOM 580 C C . ARG A 1 77 ? 12.337 0.392 -10.008 1.00 89.69 77 ARG A C 1
ATOM 582 O O . ARG A 1 77 ? 13.441 -0.159 -10.065 1.00 89.69 77 ARG A O 1
ATOM 589 N N . PRO A 1 78 ? 12.198 1.685 -9.662 1.00 88.75 78 PRO A N 1
ATOM 590 C CA . PRO A 1 78 ? 13.330 2.514 -9.275 1.00 88.75 78 PRO A CA 1
ATOM 591 C C . PRO A 1 78 ? 14.036 1.978 -8.027 1.00 88.75 78 PRO A C 1
ATOM 593 O O . PRO A 1 78 ? 13.430 1.366 -7.145 1.00 88.75 78 PRO A O 1
ATOM 596 N N . VAL A 1 79 ? 15.339 2.240 -7.928 1.00 87.56 79 VAL A N 1
ATOM 597 C CA . VAL A 1 79 ? 16.110 1.917 -6.722 1.00 87.56 79 VAL A CA 1
ATOM 598 C C . VAL A 1 79 ? 15.543 2.696 -5.536 1.00 87.56 79 VAL A C 1
ATOM 600 O O . VAL A 1 79 ? 15.463 3.919 -5.589 1.00 87.56 79 VAL A O 1
ATOM 603 N N . GLY A 1 80 ? 15.211 1.984 -4.459 1.00 84.12 80 GLY A N 1
ATOM 604 C CA . GLY A 1 80 ? 14.673 2.567 -3.227 1.00 84.12 80 GLY A CA 1
ATOM 605 C C . GLY A 1 80 ? 13.147 2.558 -3.128 1.00 84.12 80 GLY A C 1
ATOM 606 O O . GLY A 1 80 ? 12.638 2.835 -2.049 1.00 84.12 80 GLY A O 1
ATOM 607 N N . GLU A 1 81 ? 12.438 2.186 -4.197 1.00 87.06 81 GLU A N 1
ATOM 608 C CA . GLU A 1 81 ? 10.977 2.087 -4.194 1.00 87.06 81 GLU A CA 1
ATOM 609 C C . GLU A 1 81 ? 10.493 0.686 -3.795 1.00 87.06 81 GLU A C 1
ATOM 611 O O . GLU A 1 81 ? 11.154 -0.333 -4.030 1.00 87.06 81 GLU A O 1
ATOM 616 N N . GLU A 1 82 ? 9.286 0.627 -3.235 1.00 87.94 82 GLU A N 1
ATOM 617 C CA . GLU A 1 82 ? 8.618 -0.606 -2.815 1.00 87.94 82 GLU A CA 1
ATOM 618 C C . GLU A 1 82 ? 7.276 -0.781 -3.544 1.00 87.94 82 GLU A C 1
ATOM 620 O O . GLU A 1 82 ? 6.641 0.179 -3.979 1.00 87.94 82 GLU A O 1
ATOM 625 N N . GLY A 1 83 ? 6.848 -2.035 -3.714 1.00 90.19 83 GLY A N 1
ATOM 626 C CA . GLY A 1 83 ? 5.600 -2.382 -4.394 1.00 90.19 83 GLY A CA 1
ATOM 627 C C . GLY A 1 83 ? 5.531 -2.036 -5.886 1.00 90.19 83 GLY A C 1
ATOM 628 O O . GLY A 1 83 ? 6.540 -1.894 -6.578 1.00 90.19 83 GLY A O 1
ATOM 629 N N . CYS A 1 84 ? 4.308 -2.009 -6.425 1.00 93.69 84 CYS A N 1
ATOM 630 C CA . CYS A 1 84 ? 4.060 -1.853 -7.867 1.00 93.69 84 CYS A CA 1
ATOM 631 C C . CYS A 1 84 ? 3.857 -0.403 -8.336 1.00 93.69 84 CYS A C 1
ATOM 633 O O . CYS A 1 84 ? 3.575 -0.196 -9.517 1.00 93.69 84 CYS A O 1
ATOM 635 N N . GLY A 1 85 ? 3.944 0.577 -7.429 1.00 92.06 85 GLY A N 1
ATOM 636 C CA . GLY A 1 85 ? 3.649 1.990 -7.704 1.00 92.06 85 GLY A CA 1
ATOM 637 C C . GLY A 1 85 ? 2.158 2.358 -7.667 1.00 92.06 85 GLY A C 1
ATOM 638 O O . GLY A 1 85 ? 1.805 3.522 -7.827 1.00 92.06 85 GLY A O 1
ATOM 639 N N . ALA A 1 86 ? 1.252 1.402 -7.429 1.00 93.88 86 ALA A N 1
ATOM 640 C CA . ALA A 1 86 ? -0.163 1.727 -7.250 1.00 93.88 86 ALA A CA 1
ATOM 641 C C . ALA A 1 86 ? -0.405 2.470 -5.930 1.00 93.88 86 ALA A C 1
ATOM 643 O O . ALA A 1 86 ? 0.063 2.026 -4.879 1.00 93.88 86 ALA A O 1
ATOM 644 N N . TYR A 1 87 ? -1.208 3.530 -5.979 1.00 93.00 87 TYR A N 1
ATOM 645 C CA . TYR A 1 87 ? -1.640 4.282 -4.805 1.00 93.00 87 TYR A CA 1
ATOM 646 C C . TYR A 1 87 ? -3.138 4.603 -4.861 1.00 93.00 87 TYR A C 1
ATOM 648 O O . TYR A 1 87 ? -3.732 4.684 -5.937 1.00 93.00 87 TYR A O 1
ATOM 656 N N . TRP A 1 88 ? -3.777 4.751 -3.703 1.00 93.00 88 TRP A N 1
ATOM 657 C CA . TRP A 1 88 ? -5.181 5.158 -3.568 1.00 93.00 88 TRP A CA 1
ATOM 658 C C . TRP A 1 88 ? -5.436 5.766 -2.189 1.00 93.00 88 TRP A C 1
ATOM 660 O O . TRP A 1 88 ? -4.579 5.739 -1.312 1.00 93.00 88 TRP A O 1
ATOM 670 N N . ASN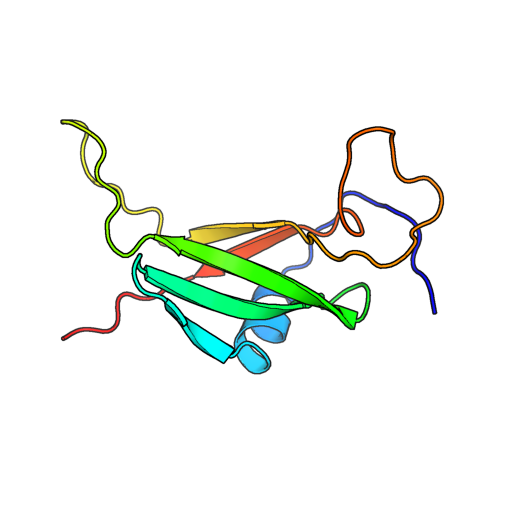 A 1 89 ? -6.629 6.316 -1.988 1.00 89.12 89 ASN A N 1
ATOM 671 C CA . ASN A 1 89 ? -7.046 6.907 -0.723 1.00 89.12 89 ASN A CA 1
ATOM 672 C C . ASN A 1 89 ? -8.183 6.079 -0.116 1.00 89.12 89 ASN A C 1
ATOM 674 O O . ASN A 1 89 ? -9.239 5.942 -0.730 1.00 89.12 89 ASN A O 1
ATOM 678 N N . LEU A 1 90 ? -7.986 5.537 1.086 1.00 85.44 90 LEU A N 1
ATOM 679 C CA . LEU A 1 90 ? -9.028 4.819 1.821 1.00 85.44 90 LEU A CA 1
ATOM 680 C C . LEU A 1 90 ? -9.827 5.769 2.693 1.00 85.44 90 LEU A C 1
ATOM 682 O O . LEU A 1 90 ? -9.251 6.503 3.487 1.00 85.44 90 LEU A O 1
ATOM 686 N N . ASN A 1 91 ? -11.152 5.710 2.591 1.00 82.62 91 ASN A N 1
ATOM 687 C CA . ASN A 1 91 ? -12.025 6.402 3.526 1.00 82.62 91 ASN A CA 1
ATOM 688 C C . ASN A 1 91 ? -12.216 5.537 4.776 1.00 82.62 91 ASN A C 1
ATOM 690 O O . ASN A 1 91 ? -12.999 4.587 4.760 1.00 82.62 91 ASN A O 1
ATOM 694 N N . LEU A 1 92 ? -11.483 5.852 5.840 1.00 72.19 92 LEU A N 1
ATOM 695 C CA . LEU A 1 92 ? -11.692 5.231 7.141 1.00 72.19 92 LEU A CA 1
ATOM 696 C C . LEU A 1 92 ? -12.805 6.016 7.827 1.00 72.19 92 LEU A C 1
ATOM 698 O O . LEU A 1 92 ? -12.563 7.022 8.495 1.00 72.19 92 LEU A O 1
ATOM 702 N N . ALA A 1 93 ? -14.051 5.603 7.595 1.00 61.97 93 ALA A N 1
ATOM 703 C CA . ALA A 1 93 ? -15.151 6.129 8.382 1.00 61.97 93 ALA A CA 1
ATOM 704 C C . ALA A 1 93 ? -14.876 5.784 9.849 1.00 61.97 93 ALA A C 1
ATOM 706 O O . ALA A 1 93 ? -14.647 4.621 10.172 1.00 61.97 93 ALA A O 1
ATOM 707 N N . GLU A 1 94 ? -14.879 6.790 10.724 1.00 52.53 94 GLU A N 1
ATOM 708 C CA . GLU A 1 94 ? -14.845 6.552 12.163 1.00 52.53 94 GLU A CA 1
ATOM 709 C C . GLU A 1 94 ? -16.040 5.660 12.507 1.00 52.53 94 GLU A C 1
ATOM 711 O O . GLU A 1 94 ? -17.196 6.078 12.371 1.00 52.53 94 GLU A O 1
ATOM 716 N N . GLU A 1 95 ? -15.770 4.416 12.902 1.00 41.97 95 GLU A N 1
ATOM 717 C CA . GLU A 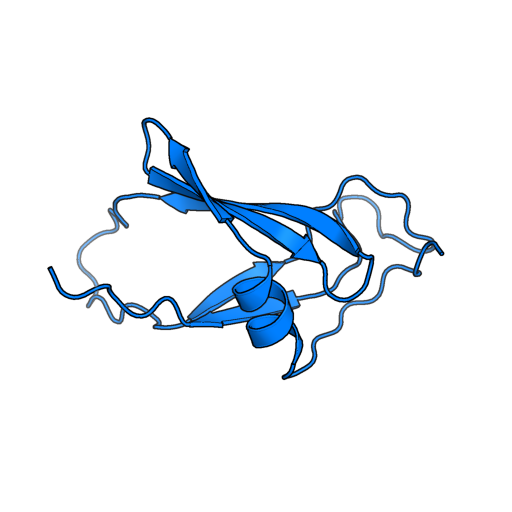1 95 ? -16.783 3.564 13.501 1.00 41.97 95 GLU A CA 1
ATOM 718 C C . GLU A 1 95 ? -17.278 4.313 14.738 1.00 41.97 95 GLU A C 1
ATOM 720 O O . GLU A 1 95 ? -16.527 4.543 15.689 1.00 41.97 95 GLU A O 1
ATOM 725 N N . LYS A 1 96 ? -18.519 4.808 14.685 1.00 31.77 96 LYS A N 1
ATOM 726 C CA . LYS A 1 96 ? -19.141 5.446 15.841 1.00 31.77 96 LYS A CA 1
ATOM 727 C C . LYS A 1 96 ? -19.247 4.397 16.944 1.00 31.77 96 LYS A C 1
ATOM 729 O O . LYS A 1 96 ? -20.092 3.510 16.850 1.00 31.77 96 LYS A O 1
ATOM 734 N N . ALA A 1 97 ? -18.384 4.515 17.948 1.00 32.78 97 ALA A N 1
ATOM 735 C CA . ALA A 1 97 ? -18.639 3.983 19.279 1.00 32.78 97 ALA A CA 1
ATOM 736 C C . ALA A 1 97 ? -19.835 4.708 19.917 1.00 32.78 97 ALA A C 1
ATOM 738 O O . ALA A 1 97 ? -19.991 5.930 19.667 1.00 32.78 97 ALA A O 1
#

Sequence (97 aa):
MPVPFAETTDDSYAEKFAANCKTRDTRRGVELIGTCPRCDHEIGLPLPDRVFLNSGTPSASKYTPVLCNCNGDHADRPVGEEGCGAYWNLNLAEEKA